Protein AF-A0A974SB10-F1 (afdb_monomer)

Organism: NCBI:txid2803784

Structure (mmCIF, N/CA/C/O backbone):
data_AF-A0A974SB10-F1
#
_entry.id   AF-A0A974SB10-F1
#
loop_
_atom_site.group_PDB
_atom_site.id
_atom_site.type_symbol
_atom_site.label_atom_id
_atom_site.label_alt_id
_atom_site.label_comp_id
_atom_site.label_asym_id
_atom_site.label_entity_id
_atom_site.label_seq_id
_atom_site.pdbx_PDB_ins_code
_atom_site.Cartn_x
_atom_site.Cartn_y
_atom_site.Cartn_z
_atom_site.occupancy
_atom_site.B_iso_or_equiv
_atom_site.auth_seq_id
_atom_site.auth_comp_id
_atom_site.auth_asym_id
_atom_site.auth_atom_id
_atom_site.pdbx_PDB_model_num
ATOM 1 N N . MET A 1 1 ? -0.550 -12.768 -6.355 1.00 46.91 1 MET A N 1
ATOM 2 C CA . MET A 1 1 ? -1.094 -11.475 -6.818 1.00 46.91 1 MET A CA 1
ATOM 3 C C . MET A 1 1 ? -0.357 -11.014 -8.066 1.00 46.91 1 MET A C 1
ATOM 5 O O . MET A 1 1 ? 0.780 -10.577 -7.992 1.00 46.91 1 MET A O 1
ATOM 9 N N . THR A 1 2 ? -1.011 -11.077 -9.221 1.00 50.16 2 THR A N 1
ATOM 10 C CA . THR A 1 2 ? -0.418 -10.613 -10.481 1.00 50.16 2 THR A CA 1
ATOM 11 C C . THR A 1 2 ? -1.145 -9.352 -10.930 1.00 50.16 2 THR A C 1
ATOM 13 O O . THR A 1 2 ? -2.284 -9.434 -11.381 1.00 50.16 2 THR A O 1
ATOM 16 N N . PHE A 1 3 ? -0.495 -8.192 -10.814 1.00 47.22 3 PHE A N 1
ATOM 17 C CA . PHE A 1 3 ? -1.032 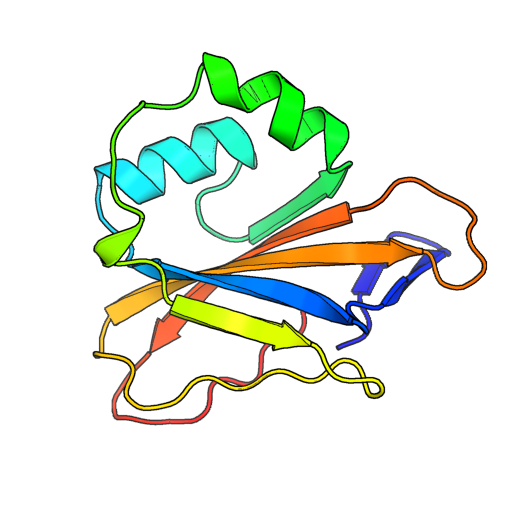-6.933 -11.337 1.00 47.22 3 PHE A CA 1
ATOM 18 C C . PHE A 1 3 ? -0.747 -6.843 -12.843 1.00 47.22 3 PHE A C 1
ATOM 20 O O . PHE A 1 3 ? 0.352 -7.174 -13.301 1.00 47.22 3 PHE A O 1
ATOM 27 N N . ARG A 1 4 ? -1.734 -6.406 -13.634 1.00 55.41 4 ARG A N 1
ATOM 28 C CA . ARG A 1 4 ? -1.573 -6.140 -15.073 1.00 55.41 4 ARG A CA 1
ATOM 29 C C . ARG A 1 4 ? -1.887 -4.676 -15.358 1.00 55.41 4 ARG A C 1
ATOM 31 O O . ARG A 1 4 ? -3.018 -4.241 -15.163 1.00 55.41 4 ARG A O 1
ATOM 38 N N . SER A 1 5 ? -0.901 -3.944 -15.869 1.00 49.00 5 SER A N 1
ATOM 39 C CA . SER A 1 5 ? -1.091 -2.602 -16.430 1.00 49.00 5 SER A CA 1
ATOM 40 C C . SER A 1 5 ? -0.837 -2.675 -17.931 1.00 49.00 5 SER A C 1
ATOM 42 O O . SER A 1 5 ? 0.303 -2.832 -18.371 1.00 49.00 5 SER A O 1
ATOM 44 N N . GLY A 1 6 ? -1.905 -2.647 -18.729 1.00 60.16 6 GLY A N 1
ATOM 45 C CA . GLY A 1 6 ? -1.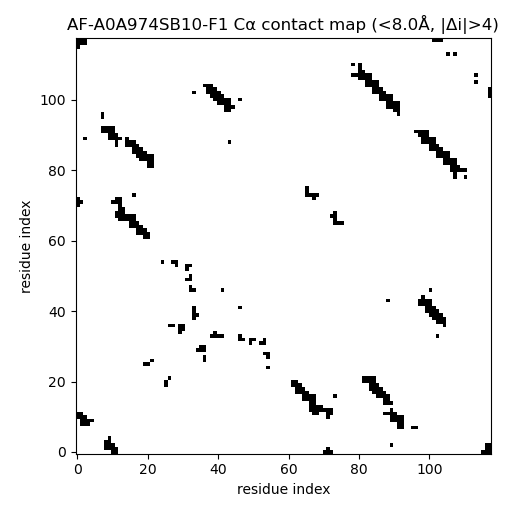807 -2.892 -20.168 1.00 60.16 6 GLY A CA 1
ATOM 46 C C . GLY A 1 6 ? -1.264 -4.296 -20.472 1.00 60.16 6 GLY A C 1
ATOM 47 O O . GLY A 1 6 ? -1.868 -5.293 -20.077 1.00 60.16 6 GLY A O 1
ATOM 48 N N . VAL A 1 7 ? -0.130 -4.372 -21.179 1.00 54.81 7 VAL A N 1
ATOM 49 C CA . VAL A 1 7 ? 0.521 -5.629 -21.611 1.00 54.81 7 VAL A CA 1
ATOM 50 C C . VAL A 1 7 ? 1.564 -6.138 -20.598 1.00 54.81 7 VAL A C 1
ATOM 52 O O . VAL A 1 7 ? 1.946 -7.307 -20.640 1.00 54.81 7 VAL A O 1
ATOM 55 N N . ALA A 1 8 ? 2.009 -5.289 -19.665 1.00 68.44 8 ALA A N 1
ATOM 56 C CA . ALA A 1 8 ? 3.071 -5.609 -18.715 1.00 68.44 8 ALA A CA 1
ATOM 57 C C . ALA A 1 8 ? 2.526 -6.350 -17.484 1.00 68.44 8 ALA A C 1
ATOM 59 O O . ALA A 1 8 ? 1.538 -5.939 -16.861 1.00 68.44 8 ALA A O 1
ATOM 60 N N . ARG A 1 9 ? 3.186 -7.457 -17.129 1.00 84.38 9 ARG A N 1
ATOM 61 C CA . ARG A 1 9 ? 2.912 -8.222 -15.907 1.00 84.38 9 ARG A CA 1
ATOM 62 C C . ARG A 1 9 ? 3.801 -7.713 -14.788 1.00 84.38 9 ARG A C 1
ATOM 64 O O . ARG A 1 9 ? 4.983 -7.476 -15.007 1.00 84.38 9 ARG A O 1
ATOM 71 N N . TYR A 1 10 ? 3.240 -7.609 -13.596 1.00 89.94 10 TYR A N 1
ATOM 72 C CA . TYR A 1 10 ? 3.945 -7.166 -12.405 1.00 89.94 10 TYR A CA 1
ATOM 73 C C . TYR A 1 10 ? 3.858 -8.217 -11.299 1.00 89.94 10 TYR A C 1
ATOM 75 O O . TYR A 1 10 ? 2.831 -8.882 -11.145 1.00 89.94 10 TYR A O 1
ATOM 83 N N . THR A 1 11 ? 4.939 -8.337 -10.534 1.00 91.44 11 THR A N 1
ATOM 84 C CA . THR A 1 11 ? 5.109 -9.259 -9.403 1.00 91.44 11 THR A CA 1
ATOM 85 C C . THR A 1 11 ? 5.458 -8.467 -8.146 1.00 91.44 11 THR A C 1
ATOM 87 O O . THR A 1 11 ? 6.180 -7.472 -8.221 1.00 91.44 11 THR A O 1
ATOM 90 N N . CYS A 1 12 ? 4.950 -8.883 -6.987 1.00 93.00 12 CYS A N 1
ATOM 91 C CA . CYS A 1 12 ? 5.406 -8.355 -5.701 1.00 93.00 12 CYS A CA 1
ATOM 92 C C . CYS A 1 12 ? 6.470 -9.236 -5.044 1.00 93.00 12 CYS A C 1
ATOM 94 O O . CYS A 1 12 ? 6.897 -8.914 -3.941 1.00 93.00 12 CYS A O 1
ATOM 96 N N . ALA A 1 13 ? 6.912 -10.323 -5.682 1.00 93.62 13 ALA A N 1
ATOM 97 C CA . ALA A 1 13 ? 7.839 -11.274 -5.084 1.00 93.62 13 ALA A CA 1
ATOM 98 C C . ALA A 1 13 ? 9.092 -10.592 -4.506 1.00 93.62 13 ALA A C 1
ATOM 100 O O . ALA A 1 13 ? 9.808 -9.850 -5.184 1.00 93.62 13 ALA A O 1
ATOM 101 N N . GLY A 1 14 ? 9.338 -10.828 -3.216 1.00 93.00 14 GLY A N 1
ATOM 102 C CA . GLY A 1 14 ? 10.435 -10.232 -2.452 1.00 93.00 14 GLY A CA 1
ATOM 103 C C . GLY A 1 14 ? 10.243 -8.757 -2.078 1.00 93.00 14 GLY A C 1
ATOM 104 O O . GLY A 1 14 ? 11.082 -8.197 -1.374 1.00 93.00 14 GLY A O 1
ATOM 105 N N . ALA A 1 15 ? 9.161 -8.109 -2.513 1.00 92.94 15 ALA A N 1
ATOM 106 C CA . ALA A 1 15 ? 8.847 -6.736 -2.148 1.00 92.94 15 ALA A CA 1
ATOM 107 C C . ALA A 1 15 ? 8.202 -6.654 -0.759 1.00 92.94 15 ALA A C 1
ATOM 109 O O . ALA A 1 15 ? 7.443 -7.528 -0.329 1.00 92.94 15 ALA A O 1
ATOM 110 N N . GLY A 1 16 ? 8.471 -5.549 -0.066 1.00 94.19 16 GLY A N 1
ATOM 111 C CA . GLY A 1 16 ? 7.775 -5.220 1.170 1.00 94.19 16 GLY A CA 1
ATOM 112 C C . GLY A 1 16 ? 6.302 -4.907 0.906 1.00 94.19 16 GLY A C 1
ATOM 113 O O . GLY A 1 16 ? 5.952 -4.204 -0.047 1.00 94.19 16 GLY A O 1
ATOM 114 N N . VAL A 1 17 ? 5.437 -5.401 1.785 1.00 94.94 17 VAL A N 1
ATOM 115 C CA . VAL A 1 17 ? 4.021 -5.041 1.838 1.00 94.94 17 VAL A CA 1
ATOM 116 C C . VAL A 1 17 ? 3.766 -4.375 3.179 1.00 94.94 17 VAL A C 1
ATOM 118 O O . VAL A 1 17 ? 4.141 -4.899 4.232 1.00 94.94 17 VAL A O 1
ATOM 121 N N . VAL A 1 18 ? 3.132 -3.208 3.151 1.00 94.62 18 VAL A N 1
ATOM 122 C CA . VAL A 1 18 ? 2.824 -2.440 4.356 1.00 94.62 18 VAL A CA 1
ATOM 123 C C . VAL A 1 18 ? 1.322 -2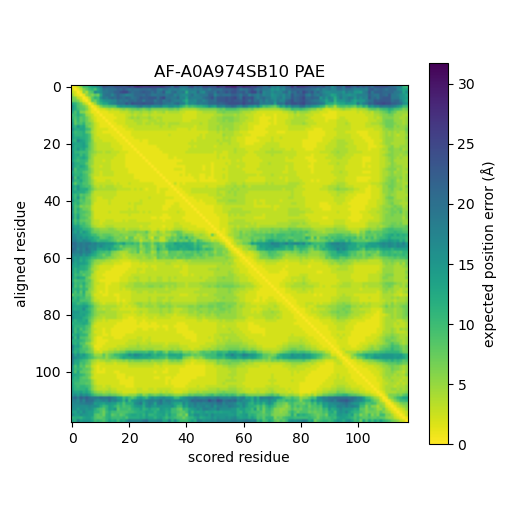.240 4.501 1.00 94.62 18 VAL A C 1
ATOM 125 O O . VAL A 1 18 ? 0.619 -1.973 3.529 1.00 94.62 18 VAL A O 1
ATOM 128 N N . LEU A 1 19 ? 0.842 -2.354 5.737 1.00 93.94 19 LEU A N 1
ATOM 129 C CA . LEU A 1 19 ? -0.509 -1.988 6.134 1.00 93.94 19 LEU A CA 1
ATOM 130 C C . LEU A 1 19 ? -0.458 -0.766 7.032 1.00 93.94 19 LEU A C 1
ATOM 132 O O . LEU A 1 19 ? 0.194 -0.777 8.076 1.00 93.94 19 LEU A O 1
ATOM 136 N N . THR A 1 20 ? -1.192 0.264 6.637 1.00 93.94 20 THR A N 1
ATOM 137 C CA . THR A 1 20 ? -1.369 1.483 7.427 1.00 93.94 20 THR A CA 1
ATOM 138 C C . THR A 1 20 ? -2.838 1.607 7.821 1.00 93.94 20 THR A C 1
ATOM 140 O O . THR A 1 20 ? -3.683 1.558 6.926 1.00 93.94 20 THR A O 1
ATOM 143 N N . PRO A 1 21 ? -3.181 1.766 9.110 1.00 94.44 21 PRO A N 1
ATOM 144 C CA . PRO A 1 21 ? -4.573 1.948 9.504 1.00 94.44 21 PRO A CA 1
ATOM 145 C C . PRO A 1 21 ? -5.124 3.265 8.943 1.00 94.44 21 PRO A C 1
ATOM 147 O O . PRO A 1 21 ? -4.421 4.281 8.862 1.00 94.44 21 PRO A O 1
ATOM 150 N N . GLU A 1 22 ? -6.388 3.251 8.531 1.00 94.94 22 GLU A N 1
ATOM 151 C CA . GLU A 1 22 ? -7.065 4.448 8.050 1.00 94.94 22 GLU A CA 1
ATOM 152 C C . GLU A 1 22 ? -7.437 5.368 9.220 1.00 94.94 22 GLU A C 1
ATOM 154 O O . GLU A 1 22 ? -8.122 4.994 10.167 1.00 94.94 22 GLU A O 1
ATOM 159 N N . THR A 1 23 ? -6.995 6.612 9.109 1.00 93.88 23 THR A N 1
ATOM 160 C CA . THR A 1 23 ? -7.358 7.759 9.933 1.00 93.88 23 THR A CA 1
ATOM 161 C C . THR A 1 23 ? -7.599 8.932 8.987 1.00 93.88 23 THR A C 1
ATOM 163 O O . THR A 1 23 ? -7.222 8.881 7.814 1.00 93.88 23 THR A O 1
ATOM 166 N N . LEU A 1 24 ? -8.177 10.035 9.470 1.00 93.56 24 LEU A N 1
ATOM 167 C CA . LEU A 1 24 ? -8.342 11.234 8.634 1.00 93.56 24 LEU A CA 1
ATOM 168 C C . LEU A 1 24 ? -6.996 11.741 8.090 1.00 93.56 24 LEU A C 1
ATOM 170 O O . LEU A 1 24 ? -6.905 12.190 6.945 1.00 93.56 24 LEU A O 1
ATOM 174 N N . TRP A 1 25 ? -5.938 11.611 8.892 1.00 92.56 25 TRP A N 1
ATOM 175 C CA . TRP A 1 25 ? -4.585 11.981 8.500 1.00 92.56 25 TRP A CA 1
ATOM 176 C C . TRP A 1 25 ? -4.018 11.037 7.430 1.00 92.56 25 TRP A C 1
ATOM 178 O O . TRP A 1 25 ? -3.558 11.513 6.389 1.00 92.56 25 TRP A O 1
ATOM 188 N N . THR A 1 26 ? -4.090 9.711 7.627 1.00 93.44 26 THR A N 1
ATOM 189 C CA . THR A 1 26 ? -3.542 8.754 6.646 1.00 93.44 26 THR A CA 1
ATOM 190 C C . THR A 1 26 ? -4.346 8.778 5.353 1.00 93.44 26 THR A C 1
ATOM 192 O O . THR A 1 26 ? -3.744 8.771 4.284 1.00 93.44 26 THR A O 1
ATOM 195 N N . ARG A 1 27 ? -5.674 8.946 5.416 1.00 95.12 27 ARG A N 1
ATOM 196 C CA . ARG A 1 27 ? -6.538 9.136 4.241 1.00 95.12 27 ARG A CA 1
ATOM 197 C C . ARG A 1 27 ? -6.104 10.347 3.416 1.00 95.12 27 ARG A C 1
ATOM 199 O O . ARG A 1 27 ? -5.902 10.220 2.212 1.00 95.12 27 ARG A O 1
ATOM 206 N N . ARG A 1 28 ? -5.879 11.505 4.054 1.00 94.94 28 ARG A N 1
ATOM 207 C CA . ARG A 1 28 ? -5.385 12.712 3.366 1.00 94.94 28 ARG A CA 1
ATOM 208 C C . ARG A 1 28 ? -4.003 12.492 2.747 1.00 94.94 28 ARG A C 1
ATOM 210 O O . ARG A 1 28 ? -3.772 12.916 1.616 1.00 94.94 28 ARG A O 1
ATOM 217 N N . ARG A 1 29 ? -3.099 11.815 3.463 1.00 94.19 29 ARG A N 1
ATOM 218 C CA . ARG A 1 29 ? -1.765 11.466 2.955 1.00 94.19 29 ARG A CA 1
ATOM 219 C C . ARG A 1 29 ? -1.852 10.557 1.724 1.00 94.19 29 ARG A C 1
ATOM 221 O O . ARG A 1 29 ? -1.185 10.846 0.735 1.00 94.19 29 ARG A O 1
ATOM 228 N N . MET A 1 30 ? -2.697 9.523 1.741 1.00 95.19 30 MET A N 1
ATOM 229 C CA . MET A 1 30 ? -2.883 8.628 0.591 1.00 95.19 30 MET A CA 1
ATOM 230 C C . MET A 1 30 ? -3.477 9.353 -0.615 1.00 95.19 30 MET A C 1
ATOM 232 O O . MET A 1 30 ? -2.973 9.171 -1.718 1.00 95.19 30 MET A O 1
ATOM 236 N N . THR A 1 31 ? -4.446 10.252 -0.418 1.00 95.19 31 THR A N 1
ATOM 237 C CA . THR A 1 31 ? -4.969 11.087 -1.510 1.00 95.19 31 THR A CA 1
ATOM 238 C C . THR A 1 31 ? -3.867 11.895 -2.195 1.00 95.19 31 THR A C 1
ATOM 240 O O . THR A 1 31 ? -3.843 11.955 -3.418 1.00 95.19 31 THR A O 1
ATOM 243 N N . ILE A 1 32 ? -2.934 12.482 -1.439 1.00 94.69 32 ILE A N 1
ATOM 244 C CA . ILE A 1 32 ? -1.837 13.283 -2.008 1.00 94.69 32 ILE A CA 1
ATOM 245 C C . ILE A 1 32 ? -0.803 12.397 -2.709 1.00 94.69 32 ILE A C 1
ATOM 247 O O . ILE A 1 32 ? -0.372 12.706 -3.814 1.00 94.69 32 ILE A O 1
ATOM 251 N N . LEU A 1 33 ? -0.403 11.285 -2.090 1.00 94.06 33 LEU A N 1
ATOM 252 C CA . LEU A 1 33 ? 0.639 10.413 -2.638 1.00 94.06 33 LEU A CA 1
ATOM 253 C C . LEU A 1 33 ? 0.156 9.623 -3.861 1.00 94.06 33 LEU A C 1
ATOM 255 O O . LEU A 1 33 ? 0.848 9.547 -4.877 1.00 94.06 33 LEU A O 1
ATOM 259 N N . TYR A 1 34 ? -1.048 9.065 -3.771 1.00 95.12 34 TYR A N 1
ATOM 260 C CA . TYR A 1 34 ? -1.587 8.087 -4.710 1.00 95.12 34 TYR A CA 1
ATOM 261 C C . TYR A 1 34 ? -2.696 8.639 -5.611 1.00 95.12 34 TYR A C 1
ATOM 263 O O . TYR A 1 34 ? -3.239 7.885 -6.418 1.00 95.12 34 TYR A O 1
ATOM 271 N N . ASN A 1 35 ? -3.045 9.925 -5.493 1.00 95.31 35 ASN A N 1
ATOM 272 C CA . ASN A 1 35 ? -4.189 10.557 -6.170 1.00 95.31 35 ASN A CA 1
ATOM 273 C C . ASN A 1 35 ? -5.542 9.874 -5.883 1.00 95.31 35 ASN A C 1
ATOM 275 O O . ASN A 1 35 ? -6.509 10.077 -6.612 1.00 95.31 35 ASN A O 1
ATOM 279 N N . SER A 1 36 ? -5.623 9.039 -4.844 1.00 94.62 36 SER A N 1
ATOM 280 C CA . SER A 1 36 ? -6.836 8.317 -4.462 1.00 94.62 36 SER A CA 1
ATOM 281 C C . SER A 1 36 ? -6.775 7.903 -2.992 1.00 94.62 36 SER A C 1
ATOM 283 O O . SER A 1 36 ? -5.708 7.493 -2.530 1.00 94.62 36 SER A O 1
ATOM 285 N N . PRO A 1 37 ? -7.901 7.961 -2.262 1.00 93.19 37 PRO A N 1
ATOM 286 C CA . PRO A 1 37 ? -8.036 7.358 -0.944 1.00 93.19 37 PRO A CA 1
ATOM 287 C C . PRO A 1 37 ? -8.570 5.916 -0.989 1.00 93.19 37 PRO A C 1
ATOM 289 O O . PRO A 1 37 ? -8.866 5.376 0.068 1.00 93.19 37 PRO A O 1
ATOM 292 N N . ASP A 1 38 ? -8.748 5.296 -2.161 1.00 94.69 38 ASP A N 1
ATOM 293 C CA . ASP A 1 38 ? -9.380 3.969 -2.260 1.00 94.69 38 ASP A CA 1
ATOM 294 C C . ASP A 1 38 ? -8.535 2.951 -3.028 1.00 94.69 38 ASP A C 1
ATOM 296 O O . ASP A 1 38 ? -8.307 1.846 -2.541 1.00 94.69 38 ASP A O 1
ATOM 300 N N . ARG A 1 39 ? -8.056 3.287 -4.228 1.00 94.31 39 ARG A N 1
ATOM 301 C CA . ARG A 1 39 ? -7.188 2.401 -5.017 1.00 94.31 39 ARG A CA 1
ATOM 302 C C . ARG A 1 39 ? -6.303 3.198 -5.960 1.00 94.31 39 ARG A C 1
ATOM 304 O O . ARG A 1 39 ? -6.749 4.194 -6.527 1.00 94.31 39 ARG A O 1
ATOM 311 N N . SER A 1 40 ? -5.076 2.744 -6.164 1.00 94.81 40 SER A N 1
ATOM 312 C CA . SER A 1 40 ? -4.133 3.391 -7.067 1.00 94.81 40 SER A CA 1
ATOM 313 C C . SER A 1 40 ? -3.033 2.437 -7.508 1.00 94.81 40 SER A C 1
ATOM 315 O O . SER A 1 40 ? -2.609 1.578 -6.740 1.00 94.81 40 SER A O 1
ATOM 317 N N . ALA A 1 41 ? -2.549 2.635 -8.728 1.00 93.75 41 ALA A N 1
ATOM 318 C CA . ALA A 1 41 ? -1.333 2.027 -9.238 1.00 93.75 41 ALA A CA 1
ATOM 319 C C . ALA A 1 41 ? -0.588 3.093 -10.041 1.00 93.75 41 ALA A C 1
ATOM 321 O O . ALA A 1 41 ? -1.045 3.517 -11.103 1.00 93.75 41 ALA A O 1
ATOM 322 N N . LEU A 1 42 ? 0.534 3.565 -9.506 1.00 94.62 42 LEU A N 1
ATOM 323 C CA . LEU A 1 42 ? 1.335 4.635 -10.097 1.00 94.62 42 LEU A CA 1
ATOM 324 C C . LEU A 1 42 ? 2.810 4.240 -10.113 1.00 94.62 42 LEU A C 1
ATOM 326 O O . LEU A 1 42 ? 3.233 3.476 -9.244 1.00 94.62 42 LEU A O 1
ATOM 330 N N . PRO A 1 43 ? 3.625 4.792 -11.026 1.00 95.44 43 PRO A N 1
ATOM 331 C CA . PRO A 1 43 ? 5.067 4.614 -10.956 1.00 95.44 43 PRO A CA 1
ATOM 332 C C . PRO A 1 43 ? 5.600 5.044 -9.586 1.00 95.44 43 PRO A C 1
ATOM 334 O O . PRO A 1 43 ? 5.268 6.126 -9.089 1.00 95.44 43 PRO A O 1
ATOM 337 N N . ALA A 1 44 ? 6.436 4.209 -8.974 1.00 94.81 44 ALA A N 1
ATOM 338 C CA . ALA A 1 44 ? 6.930 4.419 -7.617 1.00 94.81 44 ALA A CA 1
ATOM 339 C C . ALA A 1 44 ? 7.694 5.747 -7.476 1.00 94.81 44 ALA A C 1
ATOM 341 O O . ALA A 1 44 ? 7.593 6.406 -6.441 1.00 94.81 44 ALA A O 1
ATOM 342 N N . GLU A 1 45 ? 8.379 6.190 -8.536 1.00 94.38 45 GLU A N 1
ATOM 343 C CA . GLU A 1 45 ? 9.028 7.507 -8.585 1.00 94.38 45 GLU A CA 1
ATOM 344 C C . GLU A 1 45 ? 8.039 8.670 -8.459 1.00 94.38 45 GLU A C 1
ATOM 346 O O . GLU A 1 45 ? 8.316 9.645 -7.764 1.00 94.38 45 GLU A O 1
ATOM 351 N N . GLN A 1 46 ? 6.850 8.570 -9.063 1.00 95.12 46 GLN A N 1
ATOM 352 C CA . GLN A 1 46 ? 5.837 9.624 -8.945 1.00 95.12 46 GLN A CA 1
ATOM 353 C C . GLN A 1 46 ? 5.301 9.723 -7.516 1.00 95.12 46 GLN A C 1
ATOM 355 O O . GLN A 1 46 ? 5.073 10.822 -7.014 1.00 95.12 46 GLN A O 1
ATOM 360 N N . VAL A 1 47 ? 5.127 8.583 -6.843 1.00 94.31 47 VAL A N 1
ATOM 361 C CA . VAL A 1 47 ? 4.720 8.550 -5.433 1.00 94.31 47 VAL A CA 1
ATOM 362 C C . VAL A 1 47 ? 5.820 9.144 -4.548 1.00 94.31 47 VAL A C 1
ATOM 364 O O . VAL A 1 47 ? 5.535 9.990 -3.698 1.00 94.31 47 VAL A O 1
ATOM 367 N N . ARG A 1 48 ? 7.089 8.776 -4.784 1.00 92.56 48 ARG A N 1
ATOM 368 C CA . ARG A 1 48 ? 8.247 9.352 -4.080 1.00 92.56 48 ARG A CA 1
ATOM 369 C C . ARG A 1 48 ? 8.313 10.867 -4.237 1.00 92.56 48 ARG A C 1
ATOM 371 O O . ARG A 1 48 ? 8.406 11.559 -3.226 1.00 92.56 48 ARG A O 1
ATOM 378 N N . ALA A 1 49 ? 8.165 11.380 -5.457 1.00 93.94 49 ALA A N 1
ATOM 379 C CA . ALA A 1 49 ? 8.204 12.811 -5.754 1.00 93.94 49 ALA A CA 1
ATOM 380 C C . ALA A 1 49 ? 7.129 13.629 -5.011 1.00 93.94 49 ALA A C 1
ATOM 382 O O . ALA A 1 49 ? 7.332 14.811 -4.748 1.00 93.94 49 ALA A O 1
ATOM 383 N N . ARG A 1 50 ? 6.004 13.011 -4.621 1.00 92.31 50 ARG A N 1
ATOM 384 C CA . ARG A 1 50 ? 4.934 13.651 -3.827 1.00 92.31 50 ARG A CA 1
ATOM 385 C C . ARG A 1 50 ? 5.131 13.541 -2.315 1.00 92.31 50 ARG A C 1
ATOM 387 O O . ARG A 1 50 ? 4.396 14.163 -1.556 1.00 92.31 50 ARG A O 1
ATOM 394 N N . THR A 1 51 ? 6.116 12.776 -1.850 1.00 87.44 51 THR A N 1
ATOM 395 C CA . THR A 1 51 ? 6.385 12.610 -0.412 1.00 87.44 51 THR A CA 1
ATOM 396 C C . THR A 1 51 ? 6.591 13.939 0.324 1.00 87.44 51 THR A C 1
ATOM 398 O O . THR A 1 51 ? 6.016 14.071 1.406 1.00 87.44 51 THR A O 1
ATOM 401 N N . PRO A 1 52 ? 7.304 14.943 -0.234 1.00 87.75 52 PRO A N 1
ATOM 402 C CA . PRO A 1 52 ? 7.486 16.235 0.430 1.00 87.75 52 PRO A CA 1
ATOM 403 C C . PRO A 1 52 ? 6.197 17.047 0.631 1.00 87.75 52 PRO A C 1
ATOM 405 O O . PRO A 1 52 ? 6.129 17.839 1.566 1.00 87.75 52 PRO A O 1
ATOM 408 N N . SER A 1 53 ? 5.180 16.876 -0.224 1.00 81.88 53 SER A N 1
ATOM 409 C CA . SER A 1 53 ? 3.911 17.619 -0.141 1.00 81.88 53 SER A CA 1
ATOM 410 C C . SER A 1 53 ? 2.850 16.923 0.714 1.00 81.88 53 SER A C 1
ATOM 412 O O . SER A 1 53 ? 1.789 17.490 0.986 1.00 81.88 53 SER A O 1
ATOM 414 N N . ALA A 1 54 ? 3.113 15.690 1.144 1.00 77.06 54 ALA A N 1
ATOM 415 C CA . ALA A 1 54 ? 2.186 14.912 1.943 1.00 77.06 54 ALA A CA 1
ATOM 416 C C . ALA A 1 54 ? 2.375 15.212 3.447 1.00 77.06 54 ALA A C 1
ATOM 418 O O . ALA A 1 54 ? 3.505 15.429 3.880 1.0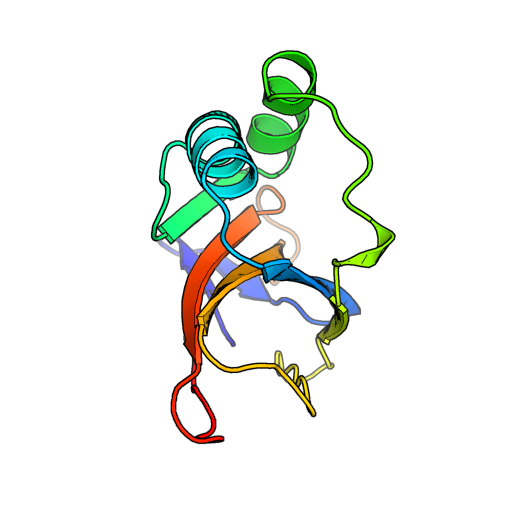0 77.06 54 ALA A O 1
ATOM 419 N N . PRO A 1 55 ? 1.306 15.198 4.274 1.00 79.06 55 PRO A N 1
ATOM 420 C CA . PRO A 1 55 ? 1.399 15.499 5.704 1.00 79.06 55 PRO A CA 1
ATOM 421 C C . PRO A 1 55 ? 2.495 14.682 6.384 1.00 79.06 55 PRO A C 1
ATOM 423 O O . PRO A 1 55 ? 2.456 13.458 6.300 1.00 79.06 55 PRO A O 1
ATOM 426 N N . ASN A 1 56 ? 3.456 15.327 7.043 1.00 73.50 56 ASN A N 1
ATOM 427 C CA . ASN A 1 56 ? 4.544 14.647 7.751 1.00 73.50 56 ASN A CA 1
ATOM 428 C C . ASN A 1 56 ? 4.115 14.263 9.173 1.00 73.50 56 ASN A C 1
ATOM 430 O O . ASN A 1 56 ? 3.314 14.957 9.796 1.00 73.50 56 ASN A O 1
ATOM 434 N N . GLY A 1 57 ? 4.600 13.123 9.662 1.00 71.50 57 GLY A N 1
ATOM 435 C CA . GLY A 1 57 ? 4.254 12.584 10.976 1.00 71.50 57 GLY A CA 1
ATOM 436 C C . GLY A 1 57 ? 4.814 11.178 11.155 1.00 71.50 57 GLY A C 1
ATOM 437 O O . GLY A 1 57 ? 4.893 10.421 10.184 1.00 71.50 57 GLY A O 1
ATOM 438 N N . ASP A 1 58 ? 5.214 10.834 12.378 1.00 75.50 58 ASP A N 1
ATOM 439 C CA . ASP A 1 58 ? 5.657 9.480 12.702 1.00 75.50 58 ASP A CA 1
ATOM 440 C C . ASP A 1 58 ? 4.450 8.606 13.064 1.00 75.50 58 ASP A C 1
ATOM 442 O O . ASP A 1 58 ? 3.910 8.656 14.165 1.00 75.50 58 ASP A O 1
ATOM 446 N N . TYR A 1 59 ? 4.003 7.819 12.090 1.00 77.81 59 TYR A N 1
ATOM 447 C CA . TYR A 1 59 ? 2.977 6.788 12.261 1.00 77.81 59 TYR A CA 1
ATOM 448 C C . TYR A 1 59 ? 3.574 5.384 12.114 1.00 77.81 59 TYR A C 1
ATOM 450 O O . TYR A 1 59 ? 2.839 4.400 12.007 1.00 77.81 59 TYR A O 1
ATOM 458 N N . SER A 1 60 ? 4.908 5.278 12.085 1.00 78.62 60 SER A N 1
ATOM 459 C CA . SER A 1 60 ? 5.627 4.041 11.775 1.00 78.62 60 SER A CA 1
ATOM 460 C C . SER A 1 60 ? 5.328 2.919 12.772 1.00 78.62 60 SER A C 1
ATOM 462 O O . SER A 1 60 ? 5.302 1.754 12.366 1.00 78.62 60 SER A O 1
ATOM 464 N N . ALA A 1 61 ? 5.010 3.284 14.020 1.00 85.88 61 ALA A N 1
ATOM 465 C CA . ALA A 1 61 ? 4.587 2.392 15.098 1.00 85.88 61 ALA A CA 1
ATOM 466 C C . ALA A 1 61 ? 3.264 1.657 14.810 1.00 85.88 61 ALA A C 1
ATOM 468 O O . ALA A 1 61 ? 3.046 0.554 15.308 1.00 85.88 61 ALA A O 1
ATOM 469 N N . PHE A 1 62 ? 2.387 2.237 13.985 1.00 87.38 62 PHE A N 1
ATOM 470 C CA . PHE A 1 62 ? 1.094 1.643 13.626 1.00 87.38 62 PHE A CA 1
ATOM 471 C C . PHE A 1 62 ? 1.139 0.866 12.306 1.00 87.38 62 PHE A C 1
ATOM 473 O O . PHE A 1 62 ? 0.176 0.183 11.954 1.00 87.38 62 PHE A O 1
ATOM 480 N N . VAL A 1 63 ? 2.250 0.956 11.569 1.00 91.56 63 VAL A N 1
ATOM 481 C CA . VAL A 1 63 ? 2.422 0.269 10.289 1.00 91.56 63 VAL A CA 1
ATOM 482 C C . VAL A 1 63 ? 2.780 -1.194 10.532 1.00 91.56 63 VAL A C 1
ATOM 484 O O . VAL A 1 63 ? 3.815 -1.505 11.125 1.00 91.56 63 VAL A O 1
ATOM 487 N N . ARG A 1 64 ? 1.963 -2.111 10.007 1.00 93.75 64 ARG A N 1
ATOM 488 C CA . ARG A 1 64 ? 2.323 -3.535 9.927 1.00 93.75 64 ARG A CA 1
ATOM 489 C C . ARG A 1 64 ? 3.086 -3.789 8.636 1.00 93.75 64 ARG A C 1
ATOM 491 O O . ARG A 1 64 ? 2.795 -3.177 7.612 1.00 93.75 64 ARG A O 1
ATOM 498 N N . ARG A 1 65 ? 4.066 -4.687 8.686 1.00 94.94 65 ARG A N 1
ATOM 499 C CA . ARG A 1 65 ? 4.923 -5.021 7.546 1.00 94.94 65 ARG A CA 1
ATOM 500 C C . ARG A 1 65 ? 4.990 -6.528 7.379 1.00 94.94 65 ARG A C 1
ATOM 502 O O . ARG A 1 65 ? 5.007 -7.253 8.368 1.00 94.94 65 ARG A O 1
ATOM 509 N N . THR A 1 66 ? 5.028 -6.965 6.134 1.00 94.94 66 THR A N 1
ATOM 510 C CA . THR A 1 66 ? 5.349 -8.333 5.736 1.00 94.94 66 THR A CA 1
ATOM 511 C C . THR A 1 66 ? 6.095 -8.278 4.405 1.00 94.94 66 THR A C 1
ATOM 513 O O . THR A 1 66 ? 6.271 -7.198 3.829 1.00 94.94 66 THR A O 1
ATOM 516 N N . THR A 1 67 ? 6.527 -9.426 3.910 1.00 95.06 67 THR A N 1
ATOM 517 C CA . THR A 1 67 ? 7.170 -9.553 2.603 1.00 95.06 67 THR A CA 1
ATOM 518 C C . THR A 1 67 ? 6.287 -10.411 1.714 1.00 95.06 67 THR A C 1
ATOM 520 O O . THR A 1 67 ? 5.738 -11.413 2.170 1.00 95.06 67 THR A O 1
ATOM 523 N N . CYS A 1 68 ? 6.128 -10.003 0.459 1.00 93.75 68 CYS A N 1
ATOM 524 C CA . CYS A 1 68 ? 5.439 -10.809 -0.534 1.00 93.75 68 CYS A CA 1
ATOM 525 C C . CYS A 1 68 ? 6.343 -11.972 -0.979 1.00 93.75 68 CYS A C 1
ATOM 527 O O . CYS A 1 68 ? 7.532 -11.790 -1.249 1.00 93.75 68 CYS A O 1
ATOM 529 N N . ASP A 1 69 ? 5.796 -13.183 -0.980 1.00 92.88 69 ASP A N 1
ATOM 530 C CA . ASP A 1 69 ? 6.516 -14.416 -1.279 1.00 92.88 69 ASP A CA 1
ATOM 531 C C . ASP A 1 69 ? 6.743 -14.620 -2.786 1.00 92.88 69 ASP A C 1
ATOM 533 O O . ASP A 1 69 ? 6.290 -13.845 -3.629 1.00 92.88 69 ASP A O 1
ATOM 537 N N . ALA A 1 70 ? 7.469 -15.683 -3.140 1.00 92.06 70 ALA A N 1
ATOM 538 C CA . ALA A 1 70 ? 7.797 -16.004 -4.530 1.00 92.06 70 ALA A CA 1
ATOM 539 C C . ALA A 1 70 ? 6.576 -16.366 -5.403 1.00 92.06 70 ALA A C 1
ATOM 541 O O . ALA A 1 70 ? 6.699 -16.415 -6.622 1.00 92.06 70 ALA A O 1
ATOM 542 N N . SER A 1 71 ? 5.416 -16.631 -4.794 1.00 89.69 71 SER A N 1
ATOM 543 C CA . SER A 1 71 ? 4.142 -16.910 -5.474 1.00 89.69 71 SER A CA 1
ATOM 544 C C . SER A 1 71 ? 3.227 -15.681 -5.516 1.00 89.69 71 SER A C 1
ATOM 546 O O . SER A 1 71 ? 2.025 -15.798 -5.757 1.00 89.69 71 SER A O 1
ATOM 548 N N . ASP A 1 72 ? 3.787 -14.4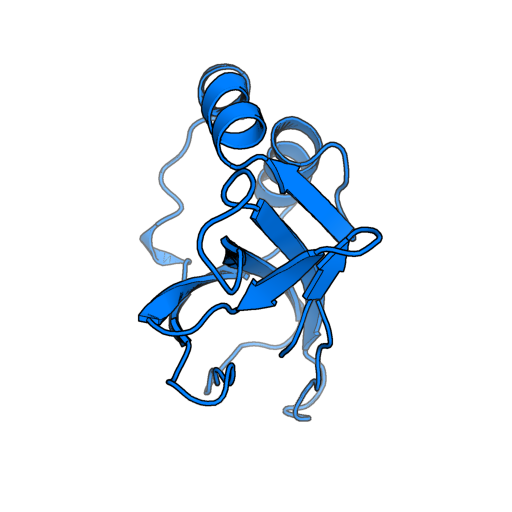93 -5.282 1.00 88.69 72 ASP A N 1
ATOM 549 C CA . ASP A 1 72 ? 3.074 -13.227 -5.196 1.00 88.69 72 ASP A CA 1
ATOM 550 C C . ASP A 1 72 ? 2.006 -13.178 -4.083 1.00 88.69 72 ASP A C 1
ATOM 552 O O . ASP A 1 72 ? 0.989 -12.484 -4.212 1.00 88.69 72 ASP A O 1
ATOM 556 N N . HIS A 1 73 ? 2.176 -13.927 -2.998 1.00 89.31 73 HIS A N 1
ATOM 557 C CA . HIS A 1 73 ? 1.255 -13.909 -1.867 1.00 89.31 73 HIS A CA 1
ATOM 558 C C . HIS A 1 73 ? 1.859 -13.203 -0.661 1.00 89.31 73 HIS A C 1
ATOM 560 O O . HIS A 1 73 ? 3.064 -13.181 -0.436 1.00 89.31 73 HIS A O 1
ATOM 566 N N . PHE A 1 74 ? 0.993 -12.609 0.146 1.00 91.12 74 PHE A N 1
ATOM 567 C CA . PHE A 1 74 ? 1.356 -12.064 1.442 1.00 91.12 74 PHE A CA 1
ATOM 568 C C . PHE A 1 74 ? 0.196 -12.281 2.402 1.00 91.12 74 PHE A C 1
ATOM 570 O O . PHE A 1 74 ? -0.965 -12.364 1.997 1.00 91.12 74 PHE A O 1
ATOM 577 N N . SER A 1 75 ? 0.502 -12.357 3.691 1.00 90.31 75 SER A N 1
ATOM 578 C CA . SER A 1 75 ? -0.519 -12.484 4.721 1.00 90.31 75 SER A CA 1
ATOM 579 C C . SER A 1 75 ? -0.190 -11.624 5.931 1.00 90.31 75 SER A C 1
ATOM 581 O O . SER A 1 75 ? 0.971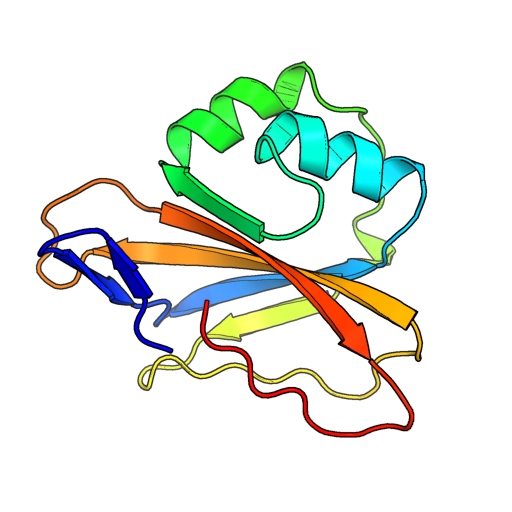 -11.356 6.248 1.00 90.31 75 SER A O 1
ATOM 583 N N . PHE A 1 76 ? -1.254 -11.179 6.588 1.00 90.50 76 PHE A N 1
ATOM 584 C CA . PHE A 1 76 ? -1.216 -10.479 7.859 1.00 90.50 76 PHE A CA 1
ATOM 585 C C . PHE A 1 76 ? -2.188 -11.164 8.810 1.00 90.50 76 PHE A C 1
ATOM 587 O O . PHE A 1 76 ? -3.255 -11.618 8.398 1.00 90.50 76 PHE A O 1
ATOM 594 N N . GLN A 1 77 ? -1.826 -11.216 10.086 1.00 88.44 77 GLN A N 1
ATOM 595 C CA . GLN A 1 77 ? -2.638 -11.814 11.140 1.00 88.44 77 GLN A CA 1
ATOM 596 C C . GLN A 1 77 ? -2.824 -10.818 12.285 1.00 88.44 77 GLN A C 1
ATOM 598 O O . GLN A 1 77 ? -2.057 -9.863 12.418 1.00 88.44 77 GLN A O 1
ATOM 603 N N . GLY A 1 78 ? -3.861 -11.028 13.100 1.00 86.88 78 GLY A N 1
ATOM 604 C CA . GLY A 1 78 ? -4.116 -10.199 14.284 1.00 86.88 78 GLY A CA 1
ATOM 605 C C . GLY A 1 78 ? -4.426 -8.733 13.966 1.00 86.88 78 GLY A C 1
ATOM 606 O O . GLY A 1 78 ? -4.100 -7.847 14.755 1.00 86.88 78 GLY A O 1
ATOM 607 N N . LEU A 1 79 ? -5.016 -8.455 12.799 1.00 87.62 79 LEU A N 1
ATOM 608 C CA . LEU A 1 79 ? -5.437 -7.103 12.442 1.00 87.62 79 LEU A CA 1
ATOM 609 C C . LEU A 1 79 ? -6.710 -6.729 13.197 1.00 87.62 79 LEU A C 1
ATOM 611 O O . LEU A 1 79 ? -7.676 -7.492 13.225 1.00 87.62 79 LEU A O 1
ATOM 615 N N . ALA A 1 80 ? -6.720 -5.526 13.769 1.00 88.69 80 ALA A N 1
ATOM 616 C CA . ALA A 1 80 ? -7.938 -4.952 14.314 1.00 88.69 80 ALA A CA 1
ATOM 617 C C . ALA A 1 80 ? -8.962 -4.705 13.195 1.00 88.69 80 ALA A C 1
ATOM 619 O O . ALA A 1 80 ? -8.602 -4.375 12.057 1.00 88.69 80 ALA A O 1
ATOM 620 N N . ASN A 1 81 ? -10.244 -4.831 13.542 1.00 90.69 81 ASN A N 1
ATOM 621 C CA . ASN A 1 81 ? -11.332 -4.451 12.648 1.00 90.69 81 ASN A CA 1
ATOM 622 C C . ASN A 1 81 ? -11.226 -2.965 12.289 1.00 90.69 81 ASN A C 1
ATOM 624 O O . ASN A 1 81 ? -10.852 -2.139 13.123 1.00 90.69 81 ASN A O 1
ATOM 628 N N . GLY A 1 82 ? -11.591 -2.634 11.055 1.00 92.38 82 GLY A N 1
ATOM 629 C CA . GLY A 1 82 ? -11.515 -1.276 10.534 1.00 92.38 82 GLY A CA 1
ATOM 630 C C . GLY A 1 82 ? -10.904 -1.227 9.144 1.00 92.38 82 GLY A C 1
ATOM 631 O O . GLY A 1 82 ? -10.672 -2.254 8.502 1.00 92.38 82 GLY A O 1
ATOM 632 N N . ALA A 1 83 ? -10.669 -0.012 8.668 1.00 94.25 83 ALA A N 1
ATOM 633 C CA . ALA A 1 83 ? -10.129 0.218 7.344 1.00 94.25 83 ALA A CA 1
ATOM 634 C C . ALA A 1 83 ? -8.606 0.377 7.364 1.00 94.25 83 ALA A C 1
ATOM 636 O O . ALA A 1 83 ? -8.028 0.948 8.289 1.00 94.25 83 ALA A O 1
ATOM 637 N N . TRP A 1 84 ? -7.964 -0.151 6.329 1.00 94.88 84 TRP A N 1
ATOM 638 C CA . TRP A 1 84 ? -6.517 -0.227 6.189 1.00 94.88 84 TRP A CA 1
ATOM 639 C C . TRP A 1 84 ? -6.111 0.075 4.751 1.00 94.88 84 TRP A C 1
ATOM 641 O O . TRP A 1 84 ? -6.803 -0.303 3.809 1.00 94.88 84 TRP A O 1
ATOM 651 N N . PHE A 1 85 ? -4.951 0.697 4.578 1.00 94.94 85 PHE A N 1
ATOM 652 C CA . PHE A 1 85 ? -4.284 0.849 3.291 1.00 94.94 85 PHE A CA 1
ATOM 653 C C . PHE A 1 85 ? -3.212 -0.221 3.145 1.00 94.94 85 PHE A C 1
ATOM 655 O O . PHE A 1 85 ? -2.242 -0.223 3.903 1.00 94.94 85 PHE A O 1
ATOM 662 N N . VAL A 1 86 ? -3.387 -1.106 2.168 1.00 95.06 86 VAL A N 1
ATOM 663 C CA . VAL A 1 86 ? -2.382 -2.071 1.717 1.00 95.06 86 VAL A CA 1
ATOM 664 C C . VAL A 1 86 ? -1.549 -1.398 0.646 1.00 95.06 86 VAL A C 1
ATOM 666 O O . VAL A 1 86 ? -2.105 -0.911 -0.336 1.00 95.06 86 VAL A O 1
ATOM 669 N N . ILE A 1 87 ? -0.236 -1.357 0.834 1.00 94.44 87 ILE A N 1
ATOM 670 C CA . I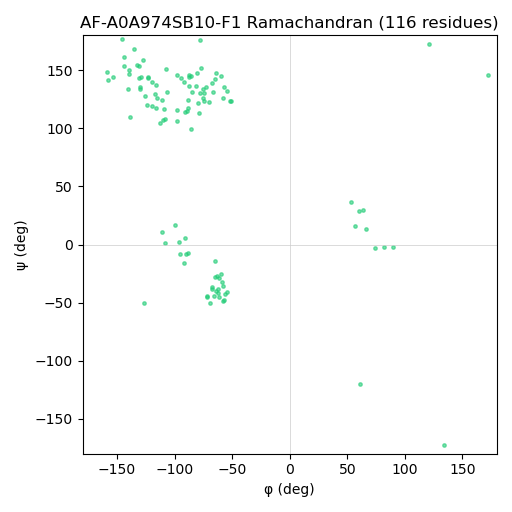LE A 1 87 ? 0.694 -0.751 -0.115 1.00 94.44 87 ILE A CA 1
ATOM 671 C C . ILE A 1 87 ? 1.825 -1.731 -0.399 1.00 94.44 87 ILE A C 1
ATOM 673 O O . ILE A 1 87 ? 2.419 -2.290 0.524 1.00 94.44 87 ILE A O 1
ATOM 677 N N . THR A 1 88 ? 2.156 -1.901 -1.672 1.00 95.31 88 THR A N 1
ATOM 678 C CA . THR A 1 88 ? 3.333 -2.651 -2.113 1.00 95.31 88 THR A CA 1
ATOM 679 C C . THR A 1 88 ? 3.951 -2.000 -3.346 1.00 95.31 88 THR A C 1
ATOM 681 O O . THR A 1 88 ? 3.307 -1.199 -4.024 1.00 95.31 88 THR A O 1
ATOM 684 N N . VAL A 1 89 ? 5.210 -2.326 -3.626 1.00 94.19 89 VAL A N 1
ATOM 685 C CA . VAL A 1 89 ? 5.883 -1.940 -4.866 1.00 94.19 89 VAL A CA 1
ATOM 686 C C . VAL A 1 89 ? 6.036 -3.191 -5.713 1.00 94.19 89 VAL A C 1
ATOM 688 O O . VAL A 1 89 ? 6.825 -4.072 -5.383 1.00 94.19 89 VAL A O 1
ATOM 691 N N . ALA A 1 90 ? 5.263 -3.270 -6.788 1.00 93.19 90 ALA A N 1
ATOM 692 C CA . ALA A 1 90 ? 5.347 -4.360 -7.737 1.00 93.19 90 ALA A CA 1
ATOM 693 C C . ALA A 1 90 ? 6.405 -4.051 -8.802 1.00 93.19 90 ALA A C 1
ATOM 695 O O . ALA A 1 90 ? 6.468 -2.940 -9.335 1.00 93.19 90 ALA A O 1
ATOM 696 N N . LYS A 1 91 ? 7.218 -5.050 -9.124 1.00 92.31 91 LYS A N 1
ATOM 697 C CA . LYS A 1 91 ? 8.270 -4.981 -10.138 1.00 92.31 91 LYS A CA 1
ATOM 698 C C . LYS A 1 91 ? 7.782 -5.576 -11.455 1.00 92.31 91 LYS A C 1
ATOM 700 O O . LYS A 1 91 ? 7.002 -6.533 -11.422 1.00 92.31 91 LYS A O 1
ATOM 705 N N . PRO A 1 92 ? 8.212 -5.049 -12.609 1.00 91.75 92 PRO A N 1
ATOM 706 C CA . PRO A 1 92 ? 7.854 -5.630 -13.895 1.00 91.75 92 PRO A CA 1
ATOM 707 C C . PRO A 1 92 ? 8.482 -7.019 -14.059 1.00 91.75 92 PRO A C 1
ATOM 709 O O . PRO A 1 92 ? 9.681 -7.219 -13.852 1.00 91.75 92 PRO A O 1
ATOM 712 N N . VAL A 1 93 ? 7.672 -7.990 -14.470 1.00 89.44 93 VAL A N 1
ATOM 713 C CA . VAL A 1 93 ? 8.138 -9.325 -14.856 1.00 89.44 93 VAL A CA 1
ATOM 714 C C . VAL A 1 93 ? 8.902 -9.194 -16.172 1.00 89.44 93 VAL A C 1
ATOM 716 O O . VAL A 1 93 ? 8.357 -8.704 -17.155 1.00 89.44 93 VAL A O 1
ATOM 719 N N . GLY A 1 94 ? 10.164 -9.626 -16.188 1.00 85.50 94 GLY A N 1
ATOM 720 C CA . GLY A 1 94 ? 11.064 -9.453 -17.336 1.00 85.50 94 GLY A CA 1
ATOM 721 C C . GLY A 1 94 ? 11.868 -8.147 -17.324 1.00 85.50 94 GLY A C 1
ATOM 722 O O . GLY A 1 94 ? 12.711 -7.962 -18.191 1.00 85.50 94 GLY A O 1
ATOM 723 N N . GLY A 1 95 ? 11.667 -7.273 -16.328 1.00 79.88 95 GLY A N 1
ATOM 724 C CA . GLY A 1 95 ? 12.492 -6.075 -16.114 1.00 79.88 95 GLY A CA 1
ATOM 725 C C . GLY A 1 95 ? 12.140 -4.859 -16.978 1.00 79.88 95 GLY A C 1
ATOM 726 O O . GLY A 1 95 ? 12.734 -3.800 -16.796 1.00 79.88 95 GLY A O 1
ATOM 727 N N . GLU A 1 96 ? 11.169 -4.972 -17.883 1.00 83.81 96 GLU A N 1
ATOM 728 C CA . GLU A 1 96 ? 10.732 -3.859 -18.728 1.00 83.81 96 GLU A CA 1
ATOM 729 C C . GLU A 1 96 ? 9.619 -3.041 -18.055 1.00 83.81 96 GLU A C 1
ATOM 731 O O . GLU A 1 96 ? 8.505 -3.523 -17.846 1.00 83.81 96 GLU A O 1
ATOM 736 N N . GLY A 1 97 ? 9.911 -1.776 -17.742 1.00 86.00 97 GLY A N 1
ATOM 737 C CA . GLY A 1 97 ? 8.952 -0.814 -17.189 1.00 86.00 97 GLY A CA 1
ATOM 738 C C . GLY A 1 97 ? 9.362 -0.254 -15.823 1.00 86.00 97 GLY A C 1
ATOM 739 O O . GLY A 1 97 ? 10.351 -0.688 -15.234 1.00 86.00 97 GLY A O 1
ATOM 740 N N . PRO A 1 98 ? 8.635 0.748 -15.303 1.00 91.81 98 PRO A N 1
ATOM 741 C CA . PRO A 1 98 ? 8.900 1.283 -13.975 1.00 91.81 98 PRO A CA 1
ATOM 742 C C . PRO A 1 98 ? 8.356 0.348 -12.895 1.00 91.81 98 PRO A C 1
ATOM 744 O O . PRO A 1 98 ? 7.325 -0.296 -13.096 1.00 91.81 98 PRO A O 1
ATOM 747 N N . ASP A 1 99 ? 8.977 0.367 -11.717 1.00 93.38 99 ASP A N 1
ATOM 748 C CA . ASP A 1 99 ? 8.367 -0.146 -10.491 1.00 93.38 99 ASP A CA 1
ATOM 749 C C . ASP A 1 99 ? 7.036 0.571 -10.229 1.00 93.38 99 ASP A C 1
ATOM 751 O O . ASP A 1 99 ? 6.943 1.800 -10.315 1.00 93.38 99 ASP A O 1
ATOM 755 N N . MET A 1 100 ? 6.010 -0.189 -9.860 1.00 94.31 100 MET A N 1
ATOM 756 C CA . MET A 1 100 ? 4.661 0.316 -9.635 1.00 94.31 100 MET A CA 1
ATOM 757 C C . MET A 1 100 ? 4.335 0.283 -8.148 1.00 94.31 100 MET A C 1
ATOM 759 O O . MET A 1 100 ? 4.255 -0.779 -7.541 1.00 94.31 100 MET A O 1
ATOM 763 N N . ALA A 1 101 ? 4.114 1.451 -7.554 1.00 95.00 101 ALA A N 1
ATOM 764 C CA . ALA A 1 101 ? 3.550 1.558 -6.220 1.00 95.00 101 ALA A CA 1
ATOM 765 C C . ALA A 1 101 ? 2.033 1.355 -6.311 1.00 95.00 101 ALA A C 1
ATOM 767 O O . ALA A 1 101 ? 1.309 2.172 -6.891 1.00 95.00 101 ALA A O 1
ATOM 768 N N . ILE A 1 102 ? 1.567 0.251 -5.740 1.00 94.06 102 ILE A N 1
ATOM 769 C CA . ILE A 1 102 ? 0.165 -0.141 -5.728 1.00 94.06 102 ILE A CA 1
ATOM 770 C C . ILE A 1 102 ? -0.379 0.072 -4.322 1.00 94.06 102 ILE A C 1
ATOM 772 O O . ILE A 1 102 ? 0.229 -0.357 -3.341 1.00 94.06 102 ILE A O 1
ATOM 776 N N . MET A 1 103 ? -1.524 0.738 -4.229 1.00 95.06 103 MET A N 1
ATOM 777 C CA . MET A 1 103 ? -2.221 1.012 -2.981 1.00 95.06 103 MET A CA 1
ATOM 778 C C . MET A 1 103 ? -3.685 0.610 -3.107 1.00 95.06 103 MET A C 1
ATOM 780 O O . MET A 1 103 ? -4.344 0.941 -4.095 1.00 95.06 103 MET A O 1
ATOM 784 N N . ARG A 1 104 ? -4.217 -0.061 -2.086 1.00 94.50 104 ARG A N 1
ATOM 785 C CA . ARG A 1 104 ? -5.648 -0.342 -1.973 1.00 94.50 104 ARG A CA 1
ATOM 786 C C . ARG A 1 104 ? -6.132 -0.206 -0.543 1.00 94.50 104 ARG A C 1
ATOM 788 O O . ARG A 1 104 ? -5.538 -0.747 0.388 1.00 94.50 104 ARG A O 1
ATOM 795 N N . ARG A 1 105 ? -7.260 0.472 -0.387 1.00 95.06 105 ARG A N 1
ATOM 796 C CA . ARG A 1 105 ? -8.039 0.500 0.839 1.00 95.06 105 ARG A CA 1
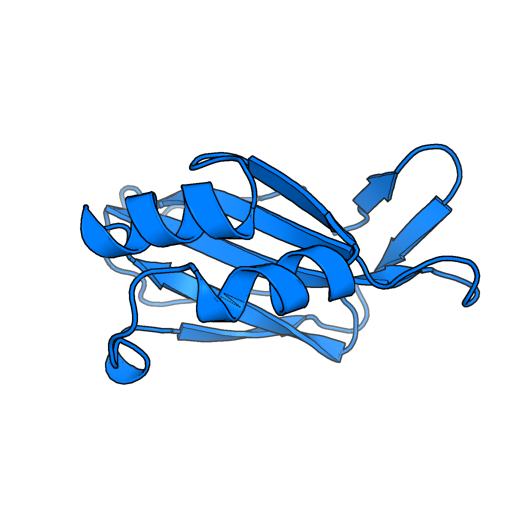ATOM 797 C C . ARG A 1 105 ? -8.834 -0.795 0.958 1.00 95.06 105 ARG A C 1
ATOM 799 O O . ARG A 1 105 ? -9.553 -1.189 0.039 1.00 95.06 105 ARG A O 1
ATOM 806 N N . VAL A 1 106 ? -8.747 -1.426 2.116 1.00 92.94 106 VAL A N 1
ATOM 807 C CA . VAL A 1 106 ? -9.525 -2.608 2.477 1.00 92.94 106 VAL A CA 1
ATOM 808 C C . VAL A 1 106 ? -10.163 -2.428 3.834 1.00 92.94 106 VAL A C 1
ATOM 810 O O . VAL A 1 106 ? -9.666 -1.685 4.673 1.00 92.94 106 VAL A O 1
ATOM 813 N N . GLU A 1 107 ? -11.278 -3.111 4.046 1.00 92.12 107 GLU A N 1
ATOM 814 C CA . GLU A 1 107 ? -11.982 -3.086 5.317 1.00 92.12 107 GLU A CA 1
ATOM 815 C C . GLU A 1 107 ? -11.976 -4.483 5.924 1.00 92.12 107 GLU A C 1
ATOM 817 O O . GLU A 1 107 ? -12.496 -5.435 5.342 1.00 92.12 107 GLU A O 1
ATOM 822 N N . ILE A 1 108 ? -11.354 -4.601 7.091 1.00 89.44 108 ILE A N 1
ATOM 823 C CA . ILE A 1 108 ? -11.282 -5.839 7.851 1.00 89.44 108 ILE A CA 1
ATOM 824 C C . ILE A 1 108 ? -12.509 -5.894 8.752 1.00 89.44 108 ILE A C 1
ATOM 826 O O . ILE A 1 108 ? -12.702 -5.037 9.619 1.00 89.44 108 ILE A O 1
ATOM 830 N N . ARG A 1 109 ? -13.347 -6.910 8.535 1.00 86.31 109 ARG A N 1
ATOM 831 C CA . ARG A 1 109 ? -14.543 -7.172 9.337 1.00 86.31 109 ARG A CA 1
ATOM 832 C C . ARG A 1 109 ? -14.515 -8.605 9.857 1.00 86.31 109 ARG A C 1
ATOM 834 O O . ARG A 1 109 ? -14.385 -9.547 9.076 1.00 86.31 109 ARG A O 1
ATOM 841 N N . ALA A 1 110 ? -14.691 -8.755 11.168 1.00 72.31 110 ALA A N 1
ATOM 842 C CA . ALA A 1 110 ? -14.960 -10.028 11.839 1.00 72.31 110 ALA A CA 1
ATOM 843 C C . ALA A 1 110 ? -13.943 -11.150 11.532 1.00 72.31 110 ALA A C 1
ATOM 845 O O . ALA A 1 110 ? -14.322 -12.310 11.400 1.00 72.31 110 ALA A O 1
ATOM 846 N N . GLY A 1 111 ? -12.657 -10.804 11.381 1.00 63.62 111 GLY A N 1
ATOM 847 C CA . GLY A 1 111 ? -11.580 -11.782 11.180 1.00 63.62 111 GLY A CA 1
ATOM 848 C C . GLY A 1 111 ? -11.636 -12.565 9.862 1.00 63.62 111 GLY A C 1
ATOM 849 O O . GLY A 1 111 ? -10.931 -13.563 9.727 1.00 63.62 111 GLY A O 1
ATOM 850 N N . LYS A 1 112 ? -12.456 -12.149 8.886 1.00 62.84 112 LYS A N 1
ATOM 851 C CA . LYS A 1 112 ? -12.521 -12.831 7.588 1.00 62.84 112 LYS A CA 1
ATOM 852 C C . LYS A 1 112 ? -11.263 -12.540 6.760 1.00 62.84 112 LYS A C 1
ATOM 854 O O . LYS A 1 112 ? -10.874 -11.372 6.662 1.00 62.84 112 LYS A O 1
ATOM 859 N N . PRO A 1 113 ? -10.659 -13.558 6.119 1.00 60.28 113 PRO A N 1
ATOM 860 C CA . PRO A 1 113 ? -9.605 -13.338 5.140 1.00 60.28 113 PRO A CA 1
ATOM 861 C C . PRO A 1 113 ? -10.128 -12.437 4.019 1.00 60.28 113 PRO A C 1
ATOM 863 O O . PRO A 1 113 ? -11.162 -12.731 3.417 1.00 60.28 113 PRO A O 1
ATOM 866 N N . VAL A 1 114 ? -9.424 -11.342 3.737 1.00 67.50 114 VAL A N 1
ATOM 867 C CA . VAL A 1 114 ? -9.712 -10.501 2.573 1.00 67.50 114 VAL A CA 1
ATOM 868 C C . VAL A 1 114 ? -8.745 -10.910 1.474 1.00 67.50 114 VAL A C 1
ATOM 870 O O . VAL A 1 114 ? -7.555 -10.613 1.550 1.00 67.50 114 VAL A O 1
ATOM 873 N N . ALA A 1 115 ? -9.258 -11.611 0.465 1.00 65.50 115 ALA A N 1
ATOM 874 C CA . ALA A 1 115 ? -8.522 -11.833 -0.769 1.00 65.50 115 ALA A CA 1
ATOM 875 C C . ALA A 1 115 ? -8.529 -10.529 -1.569 1.00 65.50 115 ALA A C 1
ATOM 877 O O . ALA A 1 115 ? -9.588 -9.956 -1.837 1.00 65.50 115 ALA A O 1
ATOM 878 N N . ILE A 1 116 ? -7.342 -10.038 -1.906 1.00 64.19 116 ILE A N 1
ATOM 879 C CA . ILE A 1 116 ? -7.178 -8.787 -2.632 1.00 64.19 116 ILE A CA 1
ATOM 880 C C . ILE A 1 116 ? -6.364 -9.080 -3.879 1.00 64.19 116 ILE A C 1
ATOM 882 O O . ILE A 1 116 ? -5.215 -9.508 -3.797 1.00 64.19 116 ILE A O 1
ATOM 886 N N . GLU A 1 117 ? -6.956 -8.799 -5.029 1.00 66.75 117 GLU A N 1
ATOM 887 C CA . GLU A 1 117 ? -6.212 -8.616 -6.267 1.00 66.75 117 GLU A CA 1
ATOM 888 C C . GLU A 1 117 ? -5.885 -7.127 -6.365 1.00 66.75 117 GLU A C 1
ATOM 890 O O . GLU A 1 117 ? -6.808 -6.306 -6.390 1.00 66.75 117 GLU A O 1
ATOM 895 N N . LEU A 1 118 ? -4.604 -6.751 -6.302 1.00 59.16 118 LEU A N 1
ATOM 896 C CA . LEU A 1 118 ? -4.212 -5.363 -6.561 1.00 59.16 118 LEU A CA 1
ATOM 897 C C . LEU A 1 118 ? -3.908 -5.163 -8.042 1.00 59.16 118 LEU A C 1
ATOM 899 O O . LEU A 1 118 ? -3.377 -6.106 -8.673 1.00 59.16 118 LEU A O 1
#

Nearest PDB structures (foldseek):
  5kl9-assembly1_B  TM=3.530E-01  e=1.770E+00  Escherichia coli O157:H7
  8joh-assembly1_A  TM=3.155E-01  e=1.871E+00  Echinococcus multilocularis
  2bi0-assembly1_A  TM=3.362E-01  e=2.927E+00  Mycobacterium tuberculosis H37Rv
  8joh-assembly5_C  TM=2.150E-01  e=2.768E+00  Echinococcus multilocularis
  5t06-assembly1_C  TM=3.051E-01  e=3.095E+00  Escherichia coli O157:H7

Secondary structure (DSSP, 8-state):
--EEETTEEEE-TT-EEEEEE--HHHHHHHHHHHS-SSEEEEEHHHHHHHGGGSPP-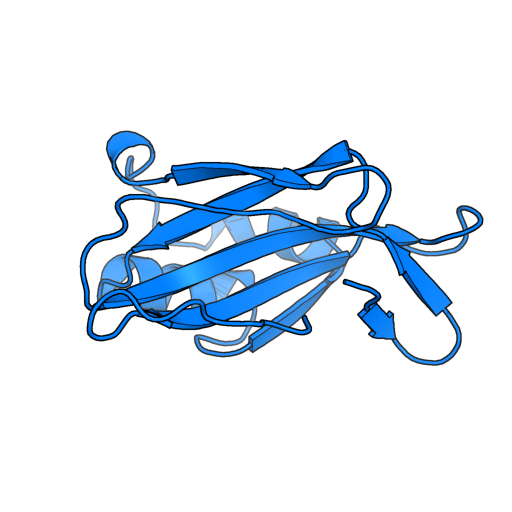--GGG-EEEE--TTS-----SPPSEEEEEEEEEEETTS-S--EEEEEEEEE-TT-------

Radius of gyration: 13.97 Å; Cα contacts (8 Å, |Δi|>4): 231; chains: 1; bounding box: 28×34×37 Å

Sequence (118 aa):
MTFRSGVARYTCAGAGVVLTPETLWTRRRMTILYNSPDRSALPAEQVRARTPSAPNGDYSAFVRRTTCDASDHFSFQGLANGAWFVITVAKPVGGEGPDMAIMRRVEIRAGKPVAIEL

Foldseek 3Di:
DWDDDPPWIWAQAFWKKKKAADDPQVLQQCCQLAVHSFWHKDFPVSSVVSVVVHDDDPPVVRMDMDGQHPVRDDDDPPDDFHKIKIWIFIATDVRPDGTIIIIGIDTDDDRDDDDDDD

pLDDT: mean 86.6, std 12.42, range [46.91, 95.44]

Mean predicted aligned error: 5.66 Å

Solvent-accessible surface area (backbone atoms only — not comparable to full-atom values): 6674 Å² total; per-residue (Å²): 66,74,31,70,64,89,92,46,46,27,36,29,52,75,22,58,34,38,36,38,63,62,43,77,67,50,40,54,29,35,30,60,38,51,75,30,69,50,56,35,74,42,50,37,66,62,35,56,71,30,53,85,80,28,81,84,78,90,58,68,91,65,45,48,76,43,58,20,33,90,76,25,44,72,81,86,77,92,73,72,72,45,47,31,36,42,35,36,50,28,38,32,63,91,67,66,69,68,45,29,33,36,36,36,54,46,73,42,56,89,87,53,87,79,88,72,83,101